Protein AF-A0A3Q0IMY1-F1 (afdb_monomer_lite)

pLDDT: mean 73.01, std 17.07, range [31.98, 90.44]

InterPro domains:
  IPR004117 Olfactory receptor, insect [PF02949] (12-105)

Sequence (135 aa):
METVFSPQALPLVICTNIGLSMCLYQLTRYNTLPKVRIYKFSLEALTIVLQFFFLNNCSEIMDDCNAMVCRSINSSHWQHCTRDTKRGLMSLLRICQRPNHLKFYGGRSHHSASGPVLECRQNSVQLRQLYANEQ

Structure (mmCIF, N/CA/C/O backbone):
data_AF-A0A3Q0IMY1-F1
#
_entry.id   AF-A0A3Q0IMY1-F1
#
loop_
_atom_site.group_PDB
_atom_site.id
_atom_site.type_symbol
_atom_site.label_atom_id
_atom_site.label_alt_id
_atom_site.label_comp_id
_atom_site.label_asym_id
_atom_site.label_entity_id
_atom_site.label_seq_id
_atom_site.pdbx_PDB_ins_code
_atom_site.Cartn_x
_atom_site.Cartn_y
_atom_site.Cartn_z
_atom_site.occupancy
_atom_site.B_iso_or_equiv
_atom_site.auth_seq_id
_atom_site.auth_comp_id
_atom_site.auth_asym_id
_atom_site.auth_atom_id
_atom_site.pdbx_PDB_model_num
ATOM 1 N N . MET A 1 1 ? 18.777 1.055 -4.006 1.00 32.69 1 MET A N 1
ATOM 2 C CA . MET A 1 1 ? 17.451 1.220 -3.382 1.00 32.69 1 MET A CA 1
ATOM 3 C C . MET A 1 1 ? 17.085 -0.071 -2.687 1.00 32.69 1 MET A C 1
ATOM 5 O O . MET A 1 1 ? 16.531 -1.000 -3.273 1.00 32.69 1 MET A O 1
ATOM 9 N N . GLU A 1 2 ? 17.554 -0.161 -1.452 1.00 31.98 2 GLU A N 1
ATOM 10 C CA . GLU A 1 2 ? 17.077 -1.116 -0.467 1.00 31.98 2 GLU A CA 1
ATOM 11 C C . GLU A 1 2 ? 15.567 -0.916 -0.331 1.00 31.98 2 GLU A C 1
ATOM 13 O O . GLU A 1 2 ? 15.091 0.214 -0.239 1.00 31.98 2 GLU A O 1
ATOM 18 N N . THR A 1 3 ? 14.802 -2.001 -0.380 1.00 42.06 3 THR A N 1
ATOM 19 C CA . THR A 1 3 ? 13.407 -2.007 0.063 1.00 42.06 3 THR A CA 1
ATOM 20 C C . THR A 1 3 ? 13.423 -1.846 1.577 1.00 42.06 3 THR A C 1
ATOM 22 O O . THR A 1 3 ? 13.247 -2.806 2.322 1.00 42.06 3 THR A O 1
ATOM 25 N N . VAL A 1 4 ? 13.711 -0.626 2.022 1.00 42.94 4 VAL A N 1
ATOM 26 C CA . VAL A 1 4 ? 13.519 -0.159 3.387 1.00 42.94 4 VAL A CA 1
ATOM 27 C C . VAL A 1 4 ? 12.014 0.038 3.540 1.00 42.94 4 VAL A C 1
ATOM 29 O O . VAL A 1 4 ? 11.514 1.155 3.611 1.00 42.94 4 VAL A O 1
ATOM 32 N N . PHE A 1 5 ? 11.260 -1.065 3.590 1.00 50.75 5 PHE A N 1
ATOM 33 C CA . PHE A 1 5 ? 10.123 -1.060 4.499 1.00 50.75 5 PHE A CA 1
ATOM 34 C C . PHE A 1 5 ? 10.764 -0.874 5.865 1.00 50.75 5 PHE A C 1
ATOM 36 O O . PHE A 1 5 ? 11.402 -1.783 6.394 1.00 50.75 5 PHE A O 1
ATOM 43 N N . SER A 1 6 ? 10.752 0.385 6.301 1.00 53.91 6 SER A N 1
ATOM 44 C CA . SER A 1 6 ? 11.469 0.881 7.461 1.00 53.91 6 SER A CA 1
ATOM 45 C C . SER A 1 6 ? 11.334 -0.115 8.613 1.00 53.91 6 SER A C 1
ATOM 47 O O . SER A 1 6 ? 10.216 -0.572 8.861 1.00 53.91 6 SER A O 1
ATOM 49 N N . PRO A 1 7 ? 12.402 -0.435 9.365 1.00 57.19 7 PRO A N 1
ATOM 50 C CA . PRO A 1 7 ? 12.281 -1.169 10.629 1.00 57.19 7 PRO A CA 1
ATOM 51 C C . PRO A 1 7 ? 11.269 -0.532 11.608 1.00 57.19 7 PRO A C 1
ATOM 53 O O . PRO A 1 7 ? 10.935 -1.134 12.621 1.00 57.19 7 PRO A O 1
ATOM 56 N N . GLN A 1 8 ? 10.739 0.655 11.294 1.00 59.97 8 GLN A N 1
ATOM 57 C CA . GLN A 1 8 ? 9.641 1.334 11.977 1.00 59.97 8 GLN A CA 1
ATOM 58 C C . GLN A 1 8 ? 8.225 0.897 11.543 1.00 59.97 8 GLN A C 1
ATOM 60 O O . GLN A 1 8 ? 7.280 1.080 12.306 1.00 59.97 8 GLN A O 1
ATOM 65 N N . ALA A 1 9 ? 8.035 0.309 10.359 1.00 66.81 9 ALA A N 1
ATOM 66 C CA . ALA A 1 9 ? 6.711 -0.104 9.875 1.00 66.81 9 ALA A CA 1
ATOM 67 C C . ALA A 1 9 ? 6.160 -1.306 10.659 1.00 66.81 9 ALA A C 1
ATOM 69 O O . ALA A 1 9 ? 4.972 -1.370 10.960 1.00 6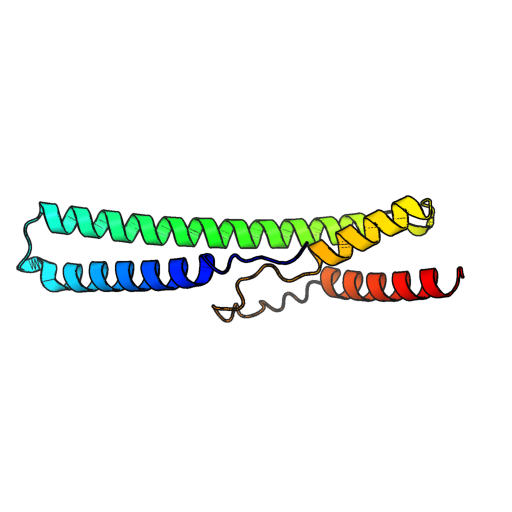6.81 9 ALA A O 1
ATOM 70 N N . LEU A 1 10 ? 7.032 -2.239 11.043 1.00 71.12 10 LEU A N 1
ATOM 71 C CA . LEU A 1 10 ? 6.666 -3.421 11.821 1.00 71.12 10 LEU A CA 1
ATOM 72 C C . LEU A 1 10 ? 6.168 -3.069 13.240 1.00 71.12 10 LEU A C 1
ATOM 74 O O . LEU A 1 10 ? 5.060 -3.484 13.585 1.00 71.12 10 LEU A O 1
ATOM 78 N N . PRO A 1 11 ? 6.885 -2.261 14.050 1.00 77.75 11 PRO A N 1
ATOM 79 C CA . PRO A 1 11 ? 6.359 -1.809 15.335 1.00 77.75 11 PRO A CA 1
ATOM 80 C C . PRO A 1 11 ? 5.110 -0.934 15.176 1.00 77.75 11 PRO A C 1
ATOM 82 O O . PRO A 1 11 ? 4.206 -1.049 15.995 1.00 77.75 11 PRO A O 1
ATOM 85 N N . LEU A 1 12 ? 4.992 -0.131 14.110 1.00 78.62 12 LEU A N 1
ATOM 86 C CA . LEU A 1 12 ? 3.774 0.641 13.839 1.00 78.62 12 LEU A CA 1
ATOM 87 C C . LEU A 1 12 ? 2.553 -0.271 13.633 1.00 78.62 12 LEU A C 1
ATOM 89 O O . LEU A 1 12 ? 1.513 -0.041 14.249 1.00 78.62 12 LEU A O 1
ATOM 93 N N . VAL A 1 13 ? 2.682 -1.326 12.820 1.00 77.94 13 VAL A N 1
ATOM 94 C CA . VAL A 1 13 ? 1.614 -2.315 12.585 1.00 77.94 13 VAL A CA 1
ATOM 95 C C . VAL A 1 13 ? 1.260 -3.057 13.876 1.00 77.94 13 VAL A C 1
ATOM 97 O O . VAL A 1 13 ? 0.082 -3.249 14.171 1.00 77.94 13 VAL A O 1
ATOM 100 N N . ILE A 1 14 ? 2.246 -3.442 14.689 1.00 84.31 14 ILE A N 1
ATOM 101 C CA . ILE A 1 14 ? 1.987 -4.102 15.979 1.00 84.31 14 ILE A CA 1
ATOM 102 C C . ILE A 1 14 ? 1.248 -3.154 16.934 1.00 84.31 14 ILE A C 1
ATOM 104 O O . ILE A 1 14 ? 0.200 -3.516 17.469 1.00 84.31 14 ILE A O 1
ATOM 108 N N . CYS A 1 15 ? 1.742 -1.928 17.114 1.00 84.25 15 CYS A N 1
ATOM 109 C CA . CYS A 1 15 ? 1.136 -0.937 18.004 1.00 84.25 15 CYS A CA 1
ATOM 110 C C . CYS A 1 15 ? -0.293 -0.574 17.582 1.00 84.25 15 CYS A C 1
ATOM 112 O O . CYS A 1 15 ? -1.173 -0.457 18.432 1.00 84.25 15 CYS A O 1
ATOM 114 N N . THR A 1 16 ? -0.550 -0.439 16.279 1.00 84.19 16 THR A N 1
ATOM 115 C CA . THR A 1 16 ? -1.895 -0.150 15.755 1.00 84.19 16 THR A CA 1
ATOM 116 C C . THR A 1 16 ? -2.855 -1.326 15.933 1.00 84.19 16 THR A C 1
ATOM 118 O O . THR A 1 16 ? -4.000 -1.100 16.318 1.00 84.19 16 THR A O 1
ATOM 121 N N . ASN A 1 17 ? -2.406 -2.577 15.764 1.00 86.19 17 ASN A N 1
ATOM 122 C CA . ASN A 1 17 ? -3.223 -3.763 16.060 1.00 86.19 17 ASN A CA 1
ATOM 123 C C . ASN A 1 17 ? -3.550 -3.887 17.560 1.00 86.19 17 ASN A C 1
ATOM 125 O O . ASN A 1 17 ? -4.687 -4.192 17.921 1.00 86.19 17 ASN A O 1
ATOM 129 N N . ILE A 1 18 ? -2.585 -3.602 18.444 1.00 90.38 18 ILE A N 1
ATOM 130 C CA . ILE A 1 18 ? -2.819 -3.561 19.897 1.00 90.38 18 ILE A CA 1
ATOM 131 C C . ILE A 1 18 ? -3.815 -2.445 20.246 1.00 90.38 18 ILE A C 1
ATOM 133 O O . ILE A 1 18 ? -4.758 -2.681 21.001 1.00 90.38 18 ILE A O 1
ATOM 137 N N . GLY A 1 19 ? -3.645 -1.252 19.667 1.00 87.19 19 GLY A N 1
ATOM 138 C CA . GLY A 1 19 ? -4.551 -0.117 19.857 1.00 87.19 19 GLY A CA 1
ATOM 139 C C . GLY A 1 19 ? -5.979 -0.422 19.404 1.00 87.19 19 GLY A C 1
ATOM 140 O O . GLY A 1 19 ? -6.929 -0.159 20.142 1.00 87.19 19 GLY A O 1
ATOM 141 N N . LEU A 1 20 ? -6.137 -1.057 18.240 1.00 89.06 20 LEU A N 1
ATOM 142 C CA . LEU A 1 20 ? -7.435 -1.490 17.725 1.00 89.06 20 LEU A CA 1
ATOM 143 C C . LEU A 1 20 ? -8.087 -2.538 18.638 1.00 89.06 20 LEU A C 1
ATOM 145 O O . LEU A 1 20 ? -9.259 -2.401 18.983 1.00 89.06 20 LEU A O 1
ATOM 149 N N . SER A 1 21 ? -7.325 -3.543 19.080 1.00 89.50 21 SER A N 1
ATOM 150 C CA . SER A 1 21 ? -7.802 -4.579 20.007 1.00 89.50 21 SER A CA 1
ATOM 151 C C . SER A 1 21 ? -8.281 -3.980 21.335 1.00 89.50 21 SER A C 1
ATOM 153 O O . SER A 1 21 ? -9.371 -4.299 21.810 1.00 89.50 21 SER A O 1
ATOM 155 N N . MET A 1 22 ? -7.526 -3.027 21.892 1.00 88.12 22 MET A N 1
ATOM 156 C CA . MET A 1 22 ? -7.913 -2.295 23.101 1.00 88.12 22 MET A CA 1
ATOM 157 C C . MET A 1 22 ? -9.184 -1.460 22.902 1.00 88.12 22 MET A C 1
ATOM 159 O O . MET A 1 22 ? -10.050 -1.456 23.779 1.00 88.12 22 MET A O 1
ATOM 163 N N . CYS A 1 23 ? -9.326 -0.777 21.760 1.00 86.94 23 CYS A N 1
ATOM 164 C CA . CYS A 1 23 ? -10.533 -0.008 21.444 1.00 86.94 23 CYS A CA 1
ATOM 165 C C . CYS A 1 23 ? -11.761 -0.920 21.344 1.00 86.94 23 CYS A C 1
ATOM 167 O O . CYS A 1 23 ? -12.790 -0.635 21.959 1.00 86.94 23 CYS A O 1
ATOM 169 N N . LEU A 1 24 ? -11.643 -2.044 20.630 1.00 87.56 24 LEU A N 1
ATOM 170 C CA . LEU A 1 24 ? -12.717 -3.028 20.481 1.00 87.56 24 LEU A CA 1
ATOM 171 C C . LEU A 1 24 ? -13.096 -3.660 21.823 1.00 87.56 24 LEU A C 1
ATOM 173 O O . LEU A 1 24 ? -14.279 -3.747 22.147 1.00 87.56 24 LEU A O 1
ATOM 177 N N . TYR A 1 25 ? -12.113 -4.028 22.647 1.00 89.00 25 TYR A N 1
ATOM 178 C CA . TYR A 1 25 ? -12.360 -4.554 23.988 1.00 89.00 25 TYR A CA 1
ATOM 179 C C . TYR A 1 25 ? -13.137 -3.557 24.857 1.00 89.00 25 TYR A C 1
ATOM 181 O O . TYR A 1 25 ? -14.126 -3.926 25.489 1.00 89.00 25 TYR A O 1
ATOM 189 N N . GLN A 1 26 ? -12.760 -2.277 24.857 1.00 87.62 26 GLN A N 1
ATOM 190 C CA . GLN A 1 26 ? -13.502 -1.260 25.607 1.00 87.62 26 GLN A CA 1
ATOM 191 C C . GLN A 1 26 ? -14.910 -1.037 25.044 1.00 87.62 26 GLN A C 1
ATOM 193 O O . GLN A 1 26 ? -15.854 -0.892 25.818 1.00 87.62 26 GLN A O 1
ATOM 198 N N . LEU A 1 27 ? -15.086 -1.108 23.723 1.00 85.75 27 LEU A N 1
ATOM 199 C CA . LEU A 1 27 ? -16.402 -1.054 23.083 1.00 85.75 27 LEU A CA 1
ATOM 200 C C . LEU A 1 27 ? -17.306 -2.231 23.485 1.00 85.75 27 LEU A C 1
ATOM 202 O O . LEU A 1 27 ? -18.500 -2.020 23.678 1.00 85.75 27 LEU A O 1
ATOM 206 N N . THR A 1 28 ? -16.775 -3.437 23.724 1.00 87.69 28 THR A N 1
ATOM 207 C CA . THR A 1 28 ? -17.605 -4.549 24.245 1.00 87.69 28 THR A CA 1
ATOM 208 C C . THR A 1 28 ? -18.187 -4.273 25.635 1.00 87.69 28 THR A C 1
ATOM 210 O O . THR A 1 28 ? -19.238 -4.810 25.981 1.00 87.69 28 THR A O 1
ATOM 213 N N . ARG A 1 29 ? -17.573 -3.376 26.421 1.00 86.44 29 ARG A N 1
ATOM 214 C CA . ARG A 1 29 ? -18.068 -2.941 27.738 1.00 86.44 29 ARG A CA 1
ATOM 215 C C . ARG A 1 29 ? -18.916 -1.661 27.673 1.00 86.44 29 ARG A C 1
ATOM 217 O O . ARG A 1 29 ? -18.964 -0.904 28.648 1.00 86.44 29 ARG A O 1
ATOM 224 N N . TYR A 1 30 ? -19.611 -1.425 26.555 1.00 80.50 30 TYR A N 1
ATOM 225 C CA . TYR A 1 30 ? -20.361 -0.188 26.284 1.00 80.50 30 TYR A CA 1
ATOM 226 C C . TYR A 1 30 ? -21.336 0.221 27.401 1.00 80.50 30 TYR A C 1
ATOM 228 O O . TYR A 1 30 ? -21.431 1.402 27.717 1.00 80.50 30 TYR A O 1
ATOM 236 N N . ASN A 1 31 ? -21.997 -0.736 28.062 1.00 78.62 31 ASN A N 1
ATOM 237 C CA . ASN A 1 31 ? -22.968 -0.457 29.131 1.00 78.62 31 ASN A CA 1
ATOM 238 C C . ASN A 1 31 ? -22.361 0.178 30.394 1.00 78.62 31 ASN A C 1
ATOM 240 O O . ASN A 1 31 ? -23.088 0.748 31.200 1.00 78.62 31 ASN A O 1
ATOM 244 N N . THR A 1 32 ? -21.042 0.086 30.582 1.00 84.44 32 THR A N 1
ATOM 245 C CA . THR A 1 32 ? -20.351 0.590 31.786 1.00 84.44 32 THR A CA 1
ATOM 246 C C . THR A 1 32 ? -19.611 1.907 31.562 1.00 84.44 32 THR A C 1
ATOM 248 O O . THR A 1 32 ? -19.076 2.488 32.505 1.00 84.44 32 THR A O 1
ATOM 251 N N . LEU A 1 33 ? -19.552 2.387 30.316 1.00 83.00 33 LEU A N 1
ATOM 252 C CA . LEU A 1 33 ? -18.721 3.520 29.920 1.00 83.00 33 LEU A CA 1
ATOM 253 C C . LEU A 1 33 ? -19.575 4.766 29.645 1.00 83.00 33 LEU A C 1
ATOM 255 O O . LEU A 1 33 ? -20.673 4.668 29.097 1.00 83.00 33 LEU A O 1
ATOM 259 N N . PRO A 1 34 ? -19.074 5.973 29.965 1.00 88.06 34 PRO A N 1
ATOM 260 C CA . PRO A 1 34 ? -19.769 7.206 29.622 1.00 88.06 34 PRO A CA 1
ATOM 261 C C . PRO A 1 34 ? -19.832 7.388 28.097 1.00 88.06 34 PRO A C 1
ATOM 263 O O . PRO A 1 34 ? -18.856 7.121 27.391 1.00 88.06 34 PRO A O 1
ATOM 266 N N . LYS A 1 35 ? -20.957 7.917 27.592 1.00 86.44 35 LYS A N 1
ATOM 267 C CA . LYS A 1 35 ? -21.236 8.085 26.147 1.00 86.44 35 LYS A CA 1
ATOM 268 C C . LYS A 1 35 ? -20.111 8.798 25.381 1.00 86.44 35 LYS A C 1
ATOM 270 O O . LYS A 1 35 ? -19.768 8.398 24.274 1.00 86.44 35 LYS A O 1
ATOM 275 N N . VAL A 1 36 ? -19.483 9.802 26.000 1.00 88.44 36 VAL A N 1
ATOM 276 C CA . VAL A 1 36 ? -18.351 10.556 25.425 1.00 88.44 36 VAL A CA 1
ATOM 277 C C . VAL A 1 36 ? -17.153 9.648 25.129 1.00 88.44 36 VAL A C 1
ATOM 279 O O . VAL A 1 36 ? -16.500 9.776 24.096 1.00 88.44 36 VAL A O 1
ATOM 282 N N . ARG A 1 37 ? -16.872 8.695 26.021 1.00 87.31 37 ARG A N 1
ATOM 283 C CA . ARG A 1 37 ? -15.736 7.780 25.892 1.00 87.31 37 ARG A CA 1
ATOM 284 C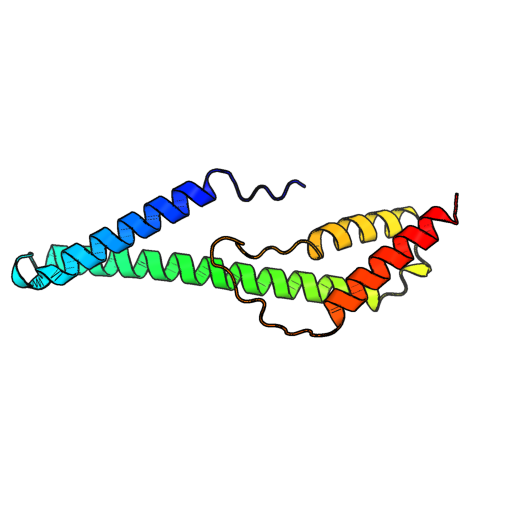 C . ARG A 1 37 ? -15.998 6.705 24.832 1.00 87.31 37 ARG A C 1
ATOM 286 O O . ARG A 1 37 ? -15.085 6.363 24.091 1.00 87.31 37 ARG A O 1
ATOM 293 N N . ILE A 1 38 ? -17.244 6.245 24.706 1.00 86.56 38 ILE A N 1
ATOM 294 C CA . ILE A 1 38 ? -17.668 5.327 23.635 1.00 86.56 38 ILE A CA 1
ATOM 295 C C . ILE A 1 38 ? -17.471 5.978 22.263 1.00 86.56 38 ILE A C 1
ATOM 297 O O . ILE A 1 38 ? -16.888 5.367 21.368 1.00 86.56 38 ILE A O 1
ATOM 301 N N . TYR A 1 39 ? -17.906 7.233 22.108 1.00 88.75 39 TYR A N 1
ATOM 302 C CA . TYR A 1 39 ? -17.725 7.975 20.861 1.00 88.75 39 TYR A CA 1
ATOM 303 C C . TYR A 1 39 ? -16.241 8.148 20.514 1.00 88.75 39 TYR A C 1
ATOM 305 O O . TYR A 1 39 ? -15.840 7.893 19.381 1.00 88.75 39 TYR A O 1
ATOM 313 N N . LYS A 1 40 ? -15.407 8.487 21.507 1.00 88.88 40 LYS A N 1
ATOM 314 C CA . LYS A 1 40 ? -13.956 8.607 21.324 1.00 88.88 40 LYS A CA 1
ATOM 315 C C . LYS A 1 40 ? -13.326 7.309 20.805 1.00 88.88 40 LYS A C 1
ATOM 317 O O . LYS A 1 40 ? -12.643 7.345 19.788 1.00 88.88 40 LYS A O 1
ATOM 322 N N . PHE A 1 41 ? -13.595 6.169 21.447 1.00 88.69 41 PHE A N 1
ATOM 323 C CA . PHE A 1 41 ? -13.045 4.881 21.000 1.00 88.69 41 PHE A CA 1
ATOM 324 C C . PHE A 1 41 ? -13.586 4.438 19.642 1.00 88.69 41 PHE A C 1
ATOM 326 O O . PHE A 1 41 ? -12.859 3.826 18.866 1.00 88.69 41 PHE A O 1
ATOM 333 N N . SER A 1 42 ? -14.839 4.776 19.330 1.00 87.19 42 SER A N 1
ATOM 334 C CA . SER A 1 42 ? -15.422 4.501 18.013 1.00 87.19 42 SER A CA 1
ATOM 335 C C . SER A 1 42 ? -14.703 5.285 16.912 1.00 87.19 42 SER A C 1
ATOM 337 O O . SER A 1 42 ? -14.364 4.717 15.877 1.00 87.19 42 SER A O 1
ATOM 339 N N . LEU A 1 43 ? -14.417 6.571 17.145 1.00 89.44 43 LEU A N 1
ATOM 340 C CA . LEU A 1 43 ? -13.653 7.396 16.206 1.00 89.44 43 LEU A CA 1
ATOM 341 C C . LEU A 1 43 ? -12.198 6.940 16.067 1.00 89.44 43 LEU A C 1
ATOM 343 O O . LEU A 1 43 ? -11.674 6.925 14.954 1.00 89.44 43 LEU A O 1
ATOM 347 N N . GLU A 1 44 ? -11.542 6.555 17.164 1.00 90.06 44 GLU A N 1
ATOM 348 C CA . GLU A 1 44 ? -10.176 6.018 17.119 1.00 90.06 44 GLU A CA 1
ATOM 349 C C . GLU A 1 44 ? -10.123 4.710 16.315 1.00 90.06 44 GLU A C 1
ATOM 351 O O . GLU A 1 44 ? -9.298 4.585 15.409 1.00 90.06 44 GLU A O 1
ATOM 356 N N . ALA A 1 45 ? -11.051 3.778 16.557 1.00 88.31 45 ALA A N 1
ATOM 357 C CA . ALA A 1 45 ? -11.152 2.540 15.786 1.00 88.31 45 ALA A CA 1
ATOM 358 C C . ALA A 1 45 ? -11.411 2.810 14.294 1.00 88.31 45 ALA A C 1
ATOM 360 O O . ALA A 1 45 ? -10.735 2.236 13.440 1.00 88.31 45 ALA A O 1
ATOM 361 N N . LEU A 1 46 ? -12.333 3.726 13.972 1.00 90.44 46 LEU A N 1
ATOM 362 C CA . LEU A 1 46 ? -12.620 4.119 12.591 1.00 90.44 46 LEU A CA 1
ATOM 363 C C . LEU A 1 46 ? -11.387 4.722 11.904 1.00 90.44 46 LEU A C 1
ATOM 365 O O . LEU A 1 46 ? -11.081 4.375 10.766 1.00 90.44 46 LEU A O 1
ATOM 369 N N . THR A 1 47 ? -10.653 5.587 12.605 1.00 89.38 47 THR A N 1
ATOM 370 C CA . THR A 1 47 ? -9.438 6.225 12.081 1.00 89.38 47 THR A CA 1
ATOM 371 C C . THR A 1 47 ? -8.366 5.186 11.752 1.00 89.38 47 THR A C 1
ATOM 373 O O . THR A 1 47 ? -7.767 5.251 10.680 1.00 89.38 47 THR A O 1
ATOM 376 N N . ILE A 1 48 ? -8.154 4.196 12.627 1.00 88.12 48 ILE A N 1
ATOM 377 C CA . ILE A 1 48 ? -7.191 3.109 12.389 1.00 88.12 48 ILE A CA 1
ATOM 378 C C . ILE A 1 48 ? -7.597 2.291 11.156 1.00 88.12 48 ILE A C 1
ATOM 380 O O . ILE A 1 48 ? -6.765 2.031 10.288 1.00 88.12 48 ILE A O 1
ATOM 384 N N . VAL A 1 49 ? -8.877 1.926 11.036 1.00 87.56 49 VAL A N 1
ATOM 385 C CA . VAL A 1 49 ? -9.384 1.167 9.879 1.00 87.56 49 VAL A CA 1
ATOM 386 C C . VAL A 1 49 ? -9.180 1.940 8.573 1.00 87.56 49 VAL A C 1
ATOM 388 O O . VAL A 1 49 ? -8.696 1.369 7.597 1.00 87.56 49 VAL A O 1
ATOM 391 N N . LEU A 1 50 ? -9.483 3.242 8.558 1.00 88.94 50 LEU A N 1
ATOM 392 C CA . LEU A 1 50 ? -9.279 4.094 7.384 1.00 88.94 50 LEU A CA 1
ATOM 393 C C . LEU A 1 50 ? -7.799 4.212 6.996 1.00 88.94 50 LEU A C 1
ATOM 395 O O . LEU A 1 50 ? -7.478 4.164 5.810 1.00 88.94 50 LEU A O 1
ATOM 399 N N . GLN A 1 51 ? -6.893 4.321 7.971 1.00 85.69 51 GLN A N 1
ATOM 400 C CA . GLN A 1 51 ? -5.450 4.345 7.707 1.00 85.69 51 GLN A CA 1
ATOM 401 C C . GLN A 1 51 ? -4.971 3.043 7.055 1.00 85.69 51 GLN A C 1
ATOM 403 O O . GLN A 1 51 ? -4.256 3.091 6.053 1.00 85.69 51 GLN A O 1
ATOM 408 N N . PHE A 1 52 ? -5.393 1.883 7.570 1.00 82.31 52 PHE A N 1
ATOM 409 C CA . PHE A 1 52 ? -5.063 0.588 6.965 1.00 82.31 52 PHE A CA 1
ATOM 410 C C . PHE A 1 52 ? -5.647 0.440 5.561 1.00 82.31 52 PHE A C 1
ATOM 412 O O . PHE A 1 52 ? -4.954 -0.028 4.659 1.00 82.31 52 PHE A O 1
ATOM 419 N N . PHE A 1 53 ? -6.896 0.865 5.360 1.00 85.12 53 PHE A N 1
ATOM 420 C CA . PHE A 1 53 ? -7.527 0.855 4.044 1.00 85.12 53 PHE A CA 1
ATOM 421 C C . PHE A 1 53 ? -6.731 1.691 3.037 1.00 85.12 53 PHE A C 1
ATOM 423 O O . PHE A 1 53 ? -6.390 1.195 1.966 1.00 85.12 53 PHE A O 1
ATOM 430 N N . PHE A 1 54 ? -6.376 2.926 3.399 1.00 84.31 54 PHE A N 1
ATOM 431 C CA . PHE A 1 54 ? -5.610 3.812 2.527 1.00 84.31 54 PHE A CA 1
ATOM 432 C C . PHE A 1 54 ? -4.235 3.231 2.183 1.00 84.31 54 PHE A C 1
ATOM 434 O O . PHE A 1 54 ? -3.862 3.199 1.014 1.00 84.31 54 PHE A O 1
ATOM 441 N N . LEU A 1 55 ? -3.503 2.712 3.175 1.00 80.94 55 LEU A N 1
ATOM 442 C CA . LEU A 1 55 ? -2.191 2.096 2.957 1.00 80.94 55 LEU A CA 1
ATOM 443 C C . LEU A 1 55 ? -2.266 0.886 2.020 1.00 80.94 55 LEU A C 1
ATOM 445 O O . LEU A 1 55 ? -1.453 0.773 1.102 1.00 80.94 55 LEU A O 1
ATOM 449 N N . ASN A 1 56 ? -3.249 0.008 2.222 1.00 80.25 56 ASN A N 1
ATOM 450 C CA . ASN A 1 56 ? -3.438 -1.167 1.373 1.00 80.25 56 ASN A CA 1
ATOM 451 C C . ASN A 1 56 ? -3.823 -0.767 -0.056 1.00 80.25 56 ASN A C 1
ATOM 453 O O . ASN A 1 56 ? -3.218 -1.254 -1.007 1.00 80.25 56 ASN A O 1
ATOM 457 N N . ASN A 1 57 ? -4.755 0.176 -0.208 1.00 81.94 57 ASN A N 1
ATOM 458 C CA . ASN A 1 57 ? -5.185 0.673 -1.512 1.00 81.94 57 ASN A CA 1
ATOM 459 C C . ASN A 1 57 ? -4.035 1.357 -2.273 1.00 81.94 57 ASN A C 1
ATOM 461 O O . ASN A 1 57 ? -3.835 1.115 -3.459 1.00 81.94 57 ASN A O 1
ATOM 465 N N . CYS A 1 58 ? -3.221 2.173 -1.597 1.00 81.25 58 CYS A N 1
ATOM 466 C CA . CYS A 1 58 ? -2.027 2.761 -2.204 1.00 81.25 58 CYS A CA 1
ATOM 467 C C . CYS A 1 58 ? -0.993 1.702 -2.605 1.00 81.25 58 CYS A C 1
ATOM 469 O O . CYS A 1 58 ? -0.354 1.848 -3.646 1.00 81.25 58 CYS A O 1
ATOM 471 N N . SER A 1 59 ? -0.825 0.643 -1.805 1.00 78.44 59 SER A N 1
ATOM 472 C CA . SER A 1 59 ? 0.059 -0.474 -2.148 1.00 78.44 59 SER A CA 1
ATOM 473 C C . SER A 1 59 ? -0.404 -1.191 -3.417 1.00 78.44 59 SER A C 1
ATOM 475 O O . SER A 1 59 ? 0.426 -1.499 -4.266 1.00 78.44 59 SER A O 1
ATOM 477 N N . GLU A 1 60 ? -1.709 -1.425 -3.560 1.00 77.69 60 GLU A N 1
ATOM 478 C CA . GLU A 1 60 ? -2.297 -2.074 -4.736 1.00 77.69 60 GLU A CA 1
ATOM 479 C C . GLU A 1 60 ? -2.140 -1.212 -5.997 1.00 77.69 60 GLU A C 1
ATOM 481 O O . GLU A 1 60 ? -1.590 -1.673 -6.996 1.00 77.69 60 GLU A O 1
ATOM 486 N N . ILE A 1 61 ? -2.482 0.080 -5.918 1.00 82.56 61 ILE A N 1
ATOM 487 C CA . ILE A 1 61 ? -2.297 1.035 -7.026 1.00 82.56 61 ILE A CA 1
ATOM 488 C C . ILE A 1 61 ? -0.826 1.109 -7.461 1.00 82.56 61 ILE A C 1
ATOM 490 O O . ILE A 1 61 ? -0.520 1.235 -8.648 1.00 82.56 61 ILE A O 1
ATOM 494 N N . MET A 1 62 ? 0.106 1.044 -6.512 1.00 82.00 62 MET A N 1
ATOM 495 C CA . MET A 1 62 ? 1.537 1.065 -6.805 1.00 82.00 62 MET A CA 1
ATOM 496 C C . MET A 1 62 ? 2.001 -0.215 -7.517 1.00 82.00 62 MET A C 1
ATOM 498 O O . MET A 1 62 ? 2.821 -0.129 -8.434 1.00 82.00 62 MET A O 1
ATOM 502 N N . ASP A 1 63 ? 1.474 -1.382 -7.141 1.00 80.56 63 ASP A N 1
ATOM 503 C CA . ASP A 1 63 ? 1.749 -2.646 -7.831 1.00 80.56 63 ASP A CA 1
ATOM 504 C C . ASP A 1 63 ? 1.182 -2.640 -9.267 1.00 80.56 63 ASP A C 1
ATOM 506 O O . ASP A 1 63 ? 1.879 -3.046 -10.204 1.00 80.56 63 ASP A O 1
ATOM 510 N N . ASP A 1 64 ? -0.008 -2.073 -9.478 1.00 80.31 64 ASP A N 1
ATOM 511 C CA . ASP A 1 64 ? -0.586 -1.876 -10.815 1.00 80.31 64 ASP A CA 1
ATOM 512 C C . ASP A 1 64 ? 0.253 -0.929 -11.680 1.00 80.31 64 ASP A C 1
ATOM 514 O O . ASP A 1 64 ? 0.544 -1.221 -12.846 1.00 80.31 64 ASP A O 1
ATOM 518 N N . CYS A 1 65 ? 0.705 0.192 -11.110 1.00 82.81 65 CYS A N 1
ATOM 519 C CA . CYS A 1 65 ? 1.622 1.114 -11.779 1.00 82.81 65 CYS A CA 1
ATOM 520 C C . CYS A 1 65 ? 2.925 0.410 -12.186 1.00 82.81 65 CYS A C 1
ATOM 522 O O . CYS A 1 65 ? 3.375 0.542 -13.326 1.00 82.81 65 CYS A O 1
ATOM 524 N N . ASN A 1 66 ? 3.513 -0.383 -11.288 1.00 84.25 66 ASN A N 1
ATOM 525 C CA . ASN A 1 66 ? 4.718 -1.164 -11.571 1.00 84.25 66 ASN A CA 1
ATOM 526 C C . ASN A 1 66 ? 4.500 -2.164 -12.718 1.00 84.25 66 ASN A C 1
ATOM 528 O O . ASN A 1 66 ? 5.368 -2.315 -13.588 1.00 84.25 66 ASN A O 1
ATOM 532 N N . ALA A 1 67 ? 3.335 -2.817 -12.760 1.00 81.75 67 ALA A N 1
ATOM 533 C CA . ALA A 1 67 ? 2.963 -3.716 -13.845 1.00 81.75 67 ALA A CA 1
ATOM 534 C C . ALA A 1 67 ? 2.781 -2.970 -15.177 1.00 81.75 67 ALA A C 1
ATOM 536 O O . ALA A 1 67 ? 3.236 -3.455 -16.217 1.00 81.75 67 ALA A O 1
ATOM 537 N N . MET A 1 68 ? 2.170 -1.782 -15.165 1.00 82.81 68 MET A N 1
ATOM 538 C CA . MET A 1 68 ? 2.027 -0.937 -16.355 1.00 82.81 68 MET A CA 1
ATOM 539 C C . MET A 1 68 ? 3.380 -0.471 -16.893 1.00 82.81 68 MET A C 1
ATOM 541 O O . MET A 1 68 ? 3.625 -0.592 -18.088 1.00 82.81 68 MET A O 1
ATOM 545 N N . VAL A 1 69 ? 4.297 -0.031 -16.028 1.00 86.12 69 VAL A N 1
ATOM 546 C CA . VAL A 1 69 ? 5.665 0.346 -16.424 1.00 86.12 69 VAL A CA 1
ATOM 547 C C . VAL A 1 69 ? 6.387 -0.820 -17.102 1.00 86.12 69 VAL A C 1
ATOM 549 O O . VAL A 1 69 ? 6.991 -0.647 -18.160 1.00 86.12 69 VAL A O 1
ATOM 552 N N . CYS A 1 70 ? 6.281 -2.025 -16.537 1.00 83.75 70 CYS A N 1
ATOM 553 C CA . CYS A 1 70 ? 6.837 -3.238 -17.135 1.00 83.75 70 CYS A CA 1
ATOM 554 C C . CYS A 1 70 ? 6.288 -3.497 -18.548 1.00 83.75 70 CYS A C 1
ATOM 556 O O . CYS A 1 70 ? 7.058 -3.784 -19.465 1.00 83.75 70 CYS A O 1
ATOM 558 N N . ARG A 1 71 ? 4.968 -3.364 -18.735 1.00 83.50 71 ARG A N 1
ATOM 559 C CA . ARG A 1 71 ? 4.323 -3.515 -20.049 1.00 83.50 71 ARG A CA 1
ATOM 560 C C . ARG A 1 71 ? 4.801 -2.454 -21.035 1.00 83.50 71 ARG A C 1
ATOM 562 O O . ARG A 1 71 ? 5.187 -2.817 -22.137 1.00 83.50 71 ARG A O 1
ATOM 569 N N . SER A 1 72 ? 4.844 -1.188 -20.623 1.00 85.44 72 SER A N 1
ATOM 570 C CA . SER A 1 72 ? 5.281 -0.069 -21.466 1.00 85.44 72 SER A CA 1
ATOM 571 C C . SER A 1 72 ? 6.723 -0.228 -21.945 1.00 85.44 72 SER A C 1
ATOM 573 O O . SER A 1 72 ? 7.033 0.080 -23.094 1.00 85.44 72 SER A O 1
ATOM 575 N N . ILE A 1 73 ? 7.608 -0.746 -21.088 1.00 85.56 73 ILE A N 1
ATOM 576 C CA . ILE A 1 73 ? 8.986 -1.064 -21.475 1.00 85.56 73 ILE A CA 1
ATOM 577 C C . ILE A 1 73 ? 9.006 -2.219 -22.472 1.00 85.56 73 ILE A C 1
ATOM 579 O O . ILE A 1 73 ? 9.674 -2.110 -23.496 1.00 85.56 73 ILE A O 1
ATOM 583 N N . ASN A 1 74 ? 8.256 -3.293 -22.225 1.00 82.38 74 ASN A N 1
ATOM 584 C CA . ASN A 1 74 ? 8.190 -4.431 -23.145 1.00 82.38 74 ASN A CA 1
ATOM 585 C C . ASN A 1 74 ? 7.639 -4.048 -24.524 1.00 82.38 74 ASN A C 1
ATOM 587 O O . ASN A 1 74 ? 8.145 -4.533 -25.530 1.00 82.38 74 ASN A O 1
ATOM 591 N N . SER A 1 75 ? 6.641 -3.164 -24.577 1.00 84.62 75 SER A N 1
ATOM 592 C CA . SER A 1 75 ? 6.069 -2.659 -25.829 1.00 84.62 75 SER A CA 1
ATOM 593 C C . SER A 1 75 ? 6.917 -1.575 -26.499 1.00 84.62 75 SER A C 1
ATOM 595 O O . SER A 1 75 ? 6.549 -1.085 -27.563 1.00 84.62 75 SER A O 1
ATOM 597 N N . SER A 1 76 ? 8.022 -1.153 -25.883 1.00 83.44 76 SER A N 1
ATOM 598 C CA . SER A 1 76 ? 8.931 -0.173 -26.475 1.00 8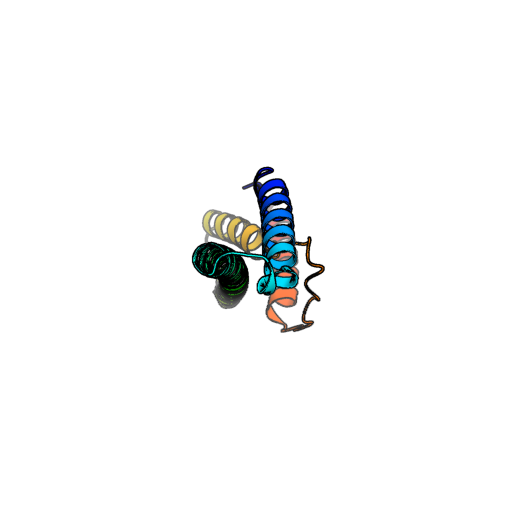3.44 76 SER A CA 1
ATOM 599 C C . SER A 1 76 ? 9.988 -0.850 -27.350 1.00 83.44 76 SER A C 1
ATOM 601 O O . SER A 1 76 ? 10.397 -1.982 -27.103 1.00 83.44 76 SER A O 1
ATOM 603 N N . HIS A 1 77 ? 10.510 -0.126 -28.338 1.00 86.88 77 HIS A N 1
ATOM 604 C CA . HIS A 1 77 ? 11.625 -0.566 -29.185 1.00 86.88 77 HIS A CA 1
ATOM 605 C C . HIS A 1 77 ? 12.991 -0.447 -28.480 1.00 86.88 77 HIS A C 1
ATOM 607 O O . HIS A 1 77 ? 13.981 0.001 -29.063 1.00 86.88 77 HIS A O 1
ATOM 613 N N . TRP A 1 78 ? 13.063 -0.833 -27.202 1.00 81.88 78 TRP A N 1
ATOM 614 C CA . TRP A 1 78 ? 14.244 -0.648 -26.353 1.00 81.88 78 TRP A CA 1
ATOM 615 C C . TRP A 1 78 ? 15.493 -1.380 -26.867 1.00 81.88 78 TRP A C 1
ATOM 617 O O . TRP A 1 78 ? 16.614 -1.015 -26.497 1.00 81.88 78 TRP A O 1
ATOM 627 N N . GLN A 1 79 ? 15.337 -2.382 -27.745 1.00 81.44 79 GLN A N 1
ATOM 628 C CA . GLN A 1 79 ? 16.470 -3.085 -28.356 1.00 81.44 79 GLN A CA 1
ATOM 629 C C . GLN A 1 79 ? 17.354 -2.144 -29.191 1.00 81.44 79 GLN A C 1
ATOM 631 O O . GLN A 1 79 ? 18.568 -2.348 -29.254 1.00 81.44 79 GLN A O 1
ATOM 636 N N . HIS A 1 80 ? 16.768 -1.087 -29.763 1.00 86.94 80 HIS A N 1
ATOM 637 C CA . HIS A 1 80 ? 17.460 -0.095 -30.592 1.00 86.94 80 HIS A CA 1
ATOM 638 C C . HIS A 1 80 ? 18.008 1.099 -29.796 1.00 86.94 80 HIS A C 1
ATOM 640 O O . HIS A 1 80 ? 18.647 1.980 -30.367 1.00 86.94 80 HIS A O 1
ATOM 646 N N . CYS A 1 81 ? 17.778 1.154 -28.482 1.00 86.00 81 CYS A N 1
ATOM 647 C CA . CYS A 1 81 ? 18.292 2.233 -27.645 1.00 86.00 81 CYS A CA 1
ATOM 648 C C . CYS A 1 81 ? 19.802 2.104 -27.382 1.00 86.00 81 CYS A C 1
ATOM 650 O O . CYS A 1 81 ? 20.386 1.018 -27.461 1.00 86.00 81 CYS A O 1
ATOM 652 N N . THR A 1 82 ? 20.426 3.220 -26.994 1.00 89.56 82 THR A N 1
ATOM 653 C CA . THR A 1 82 ? 21.831 3.252 -26.570 1.00 89.56 82 THR A CA 1
ATOM 654 C C . THR A 1 82 ? 22.055 2.400 -25.316 1.00 89.56 82 THR A C 1
ATOM 656 O O . THR A 1 82 ? 21.134 2.112 -24.541 1.00 89.56 82 THR A O 1
ATOM 659 N N . ARG A 1 83 ? 23.309 1.993 -25.092 1.00 84.06 83 ARG A N 1
ATOM 660 C CA . ARG A 1 83 ? 23.692 1.139 -23.957 1.00 84.06 83 ARG A CA 1
ATOM 661 C C . ARG A 1 83 ? 23.344 1.770 -22.602 1.00 84.06 83 ARG A C 1
ATOM 663 O O . ARG A 1 83 ? 22.886 1.063 -21.703 1.00 84.06 83 ARG A O 1
ATOM 670 N N . ASP A 1 84 ? 23.485 3.087 -22.477 1.00 87.56 84 ASP A N 1
ATOM 671 C CA . ASP A 1 84 ? 23.149 3.820 -21.251 1.00 87.56 84 ASP A CA 1
ATOM 672 C C . ASP A 1 84 ? 21.645 3.795 -20.960 1.00 87.56 84 ASP A C 1
ATOM 674 O O . ASP A 1 84 ? 21.229 3.501 -19.836 1.00 87.56 84 ASP A O 1
ATOM 678 N N . THR A 1 85 ? 20.810 3.990 -21.985 1.00 86.50 85 THR A N 1
ATOM 679 C CA . THR A 1 85 ? 19.351 3.883 -21.857 1.00 86.50 85 THR A CA 1
ATOM 680 C C . THR A 1 85 ? 18.927 2.463 -21.478 1.00 86.50 85 THR A C 1
ATOM 682 O O . THR A 1 85 ? 18.113 2.290 -20.568 1.00 86.50 85 THR A O 1
ATOM 685 N N . LYS A 1 86 ? 19.529 1.431 -22.092 1.00 84.75 86 LYS A N 1
ATOM 686 C CA . LYS A 1 86 ? 19.294 0.018 -21.733 1.00 84.75 86 LYS A CA 1
ATOM 687 C C . LYS A 1 86 ? 19.637 -0.263 -20.262 1.00 84.75 86 LYS A C 1
ATOM 689 O O . LYS A 1 86 ? 18.895 -0.964 -19.573 1.00 84.75 86 LYS A O 1
ATOM 694 N N . ARG A 1 87 ? 20.721 0.322 -19.740 1.00 83.94 87 ARG A N 1
ATOM 695 C CA . ARG A 1 87 ? 21.126 0.191 -18.327 1.00 83.94 87 ARG A CA 1
ATOM 696 C C . ARG A 1 87 ? 20.142 0.871 -17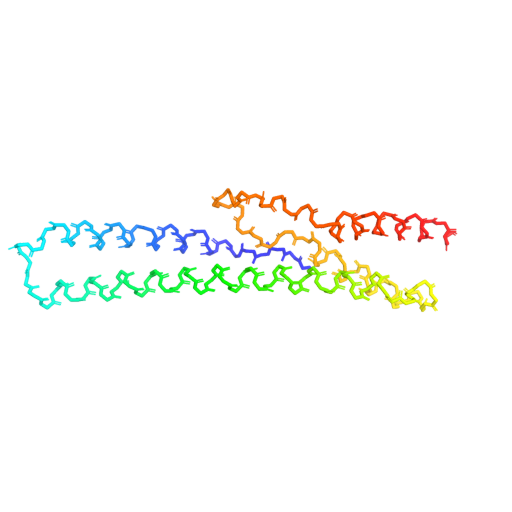.367 1.00 83.94 87 ARG A C 1
ATOM 698 O O . ARG A 1 87 ? 19.834 0.311 -16.308 1.00 83.94 87 ARG A O 1
ATOM 705 N N . GLY A 1 88 ? 19.630 2.044 -17.740 1.00 86.44 88 GLY A N 1
ATOM 706 C CA . GLY A 1 88 ? 18.574 2.742 -17.002 1.00 86.44 88 GLY A CA 1
ATOM 707 C C . GLY A 1 88 ? 17.289 1.914 -16.929 1.00 86.44 88 GLY A C 1
ATOM 708 O O . GLY A 1 88 ? 16.791 1.639 -15.837 1.00 86.44 88 GLY A O 1
ATOM 709 N N . LEU A 1 89 ? 16.826 1.412 -18.078 1.00 86.12 89 LEU A N 1
ATOM 710 C CA . LEU A 1 89 ? 15.655 0.535 -18.186 1.00 86.12 89 LEU A CA 1
ATOM 711 C C . LEU A 1 89 ? 15.803 -0.734 -17.342 1.00 86.12 89 LEU A C 1
ATOM 713 O O . LEU A 1 89 ? 14.882 -1.106 -16.623 1.00 86.12 89 LEU A O 1
ATOM 717 N N . MET A 1 90 ? 16.980 -1.361 -17.348 1.00 82.06 90 MET A N 1
ATOM 718 C CA . MET A 1 90 ? 17.252 -2.538 -16.516 1.00 82.06 90 MET A CA 1
ATOM 719 C C . MET A 1 90 ? 17.175 -2.252 -15.021 1.00 82.06 90 MET A C 1
ATOM 721 O O . MET A 1 90 ? 16.729 -3.099 -14.244 1.00 82.06 90 MET A O 1
ATOM 725 N N . SER A 1 91 ? 17.619 -1.072 -14.601 1.00 83.69 91 SER A N 1
ATOM 726 C CA . SER A 1 91 ? 17.537 -0.663 -13.200 1.00 83.69 91 SER A CA 1
ATOM 727 C C . SER A 1 91 ? 16.081 -0.433 -12.795 1.00 83.69 91 SER A C 1
ATOM 729 O O . SER A 1 91 ? 15.659 -0.918 -11.747 1.00 83.69 91 SER A O 1
ATOM 731 N N . LEU A 1 92 ? 15.302 0.213 -13.665 1.00 84.12 92 LEU A N 1
ATOM 732 C CA . LEU A 1 92 ? 13.878 0.463 -13.461 1.00 84.12 92 LEU A CA 1
ATOM 733 C C . LEU A 1 92 ? 13.063 -0.841 -13.421 1.00 84.12 92 LEU A C 1
ATOM 735 O O . LEU A 1 92 ? 12.304 -1.064 -12.483 1.00 84.12 92 LEU A O 1
ATOM 739 N N . LEU A 1 93 ? 13.304 -1.761 -14.362 1.00 83.12 93 LEU A N 1
ATOM 740 C CA . LEU A 1 93 ? 12.679 -3.087 -14.394 1.00 83.12 93 LEU A CA 1
ATOM 741 C C . LEU A 1 93 ? 12.937 -3.874 -13.107 1.00 83.12 93 LEU A C 1
ATOM 743 O O . LEU A 1 93 ? 12.024 -4.492 -12.568 1.00 83.12 93 LEU A O 1
ATOM 747 N N . ARG A 1 94 ? 14.159 -3.829 -12.564 1.00 80.50 94 ARG A N 1
ATOM 748 C CA . ARG A 1 94 ? 14.472 -4.492 -11.285 1.00 80.50 94 ARG A CA 1
ATOM 749 C C . ARG A 1 94 ? 13.704 -3.904 -10.106 1.00 80.50 94 ARG A C 1
ATOM 751 O O . ARG A 1 94 ? 13.457 -4.634 -9.151 1.00 80.50 94 ARG A O 1
ATOM 758 N N . ILE A 1 95 ? 13.385 -2.613 -10.142 1.00 80.50 95 ILE A N 1
ATOM 759 C CA . ILE A 1 95 ? 12.616 -1.945 -9.091 1.00 80.50 95 ILE A CA 1
ATOM 760 C C . ILE A 1 95 ? 11.142 -2.336 -9.218 1.00 80.50 95 ILE A C 1
ATOM 762 O O . ILE A 1 95 ? 10.577 -2.839 -8.253 1.00 80.50 95 ILE A O 1
ATOM 766 N N . CYS A 1 96 ? 10.555 -2.210 -10.410 1.00 78.06 96 CYS A N 1
ATOM 767 C CA . CYS A 1 96 ? 9.141 -2.519 -10.644 1.00 78.06 96 CYS A CA 1
ATOM 768 C C . CYS A 1 96 ? 8.806 -4.014 -10.507 1.00 78.06 96 CYS A C 1
ATOM 770 O O . CYS A 1 96 ? 7.682 -4.363 -10.174 1.00 78.06 96 CYS A O 1
ATOM 772 N N . GLN A 1 97 ? 9.768 -4.914 -10.741 1.00 72.31 97 GLN A N 1
ATOM 773 C CA . GLN A 1 97 ? 9.580 -6.361 -10.562 1.00 72.31 97 GLN A CA 1
ATOM 774 C C . GLN A 1 97 ? 9.692 -6.822 -9.102 1.00 72.31 97 GLN A C 1
ATOM 776 O O . GLN A 1 97 ? 9.455 -8.000 -8.819 1.00 72.31 97 GLN A O 1
ATOM 781 N N . ARG A 1 98 ? 10.097 -5.951 -8.166 1.00 70.38 98 ARG A N 1
ATOM 782 C CA . ARG A 1 98 ? 10.109 -6.326 -6.751 1.00 70.38 98 ARG A CA 1
ATOM 783 C C . ARG A 1 98 ? 8.678 -6.284 -6.215 1.00 70.38 98 ARG A C 1
ATOM 785 O O . ARG A 1 98 ? 8.044 -5.240 -6.323 1.00 70.38 98 ARG A O 1
ATOM 792 N N . PRO A 1 99 ? 8.181 -7.381 -5.616 1.00 59.09 99 PRO A N 1
ATOM 793 C CA . PRO A 1 99 ? 6.876 -7.368 -4.975 1.00 59.09 99 PRO A CA 1
ATOM 794 C C . PRO A 1 99 ? 6.863 -6.308 -3.875 1.00 59.09 99 PRO A C 1
ATOM 796 O O . PRO A 1 99 ? 7.713 -6.355 -2.981 1.00 59.09 99 PRO A O 1
ATOM 799 N N . ASN A 1 100 ? 5.922 -5.367 -3.956 1.00 60.66 100 ASN A N 1
ATOM 800 C CA . ASN A 1 100 ? 5.778 -4.298 -2.971 1.00 60.66 100 ASN A CA 1
ATOM 801 C C . ASN A 1 100 ? 4.763 -4.639 -1.873 1.00 60.66 100 ASN A C 1
ATOM 803 O O . ASN A 1 100 ? 4.693 -3.951 -0.857 1.00 60.66 100 ASN A O 1
ATOM 807 N N . HIS A 1 101 ? 4.018 -5.737 -2.041 1.00 57.03 101 HIS A N 1
ATOM 808 C CA . HIS A 1 101 ? 3.096 -6.221 -1.027 1.00 57.03 101 HIS A CA 1
ATOM 809 C C . HIS A 1 101 ? 3.815 -6.522 0.297 1.00 57.03 101 HIS A C 1
ATOM 811 O O . HIS A 1 101 ? 4.854 -7.192 0.355 1.00 57.03 101 HIS A O 1
ATOM 817 N N . LEU A 1 102 ? 3.206 -6.071 1.394 1.00 51.06 102 LEU A N 1
ATOM 818 C CA . LEU A 1 102 ? 3.548 -6.489 2.748 1.00 51.06 102 LEU A CA 1
ATOM 819 C C . LEU A 1 102 ? 3.419 -8.017 2.830 1.00 51.06 102 LEU A C 1
ATOM 821 O O . LEU A 1 102 ? 2.322 -8.553 2.975 1.00 51.06 102 LEU A O 1
ATOM 825 N N . LYS A 1 103 ? 4.550 -8.736 2.788 1.00 50.00 103 LYS A N 1
ATOM 826 C CA . LYS A 1 103 ? 4.605 -10.202 2.978 1.00 50.00 103 LYS A CA 1
ATOM 827 C C . LYS A 1 103 ? 3.888 -10.675 4.253 1.00 50.00 103 LYS A C 1
ATOM 829 O O . LYS A 1 103 ? 3.533 -11.844 4.359 1.00 50.00 103 LYS A O 1
ATOM 834 N N . PHE A 1 104 ? 3.684 -9.768 5.210 1.00 42.22 104 PHE A N 1
ATOM 835 C CA . PHE A 1 104 ? 3.147 -10.031 6.540 1.00 42.22 104 PHE A CA 1
ATOM 836 C C . PHE A 1 104 ? 1.707 -10.555 6.562 1.00 42.22 104 PHE A C 1
ATOM 838 O O . PHE A 1 104 ? 1.386 -11.367 7.421 1.00 42.22 104 PHE A O 1
ATOM 845 N N . TYR A 1 105 ? 0.848 -10.144 5.626 1.00 42.50 105 TYR A N 1
ATOM 846 C CA . TYR A 1 105 ? -0.563 -10.560 5.632 1.00 42.50 105 TYR A CA 1
ATOM 847 C C . TYR A 1 105 ? -0.851 -11.792 4.777 1.00 42.50 105 TYR A C 1
ATOM 849 O O . TYR A 1 105 ? -2.014 -12.101 4.529 1.00 42.50 105 TYR A O 1
ATOM 857 N N . GLY A 1 106 ? 0.196 -12.498 4.326 1.00 43.06 106 GLY A N 1
ATOM 858 C CA . GLY A 1 106 ? 0.034 -13.672 3.475 1.00 43.06 106 GLY A CA 1
ATOM 859 C C . GLY A 1 106 ? -0.886 -13.359 2.306 1.00 43.06 106 GLY A C 1
ATOM 860 O O . GLY A 1 106 ? -1.757 -14.176 2.015 1.00 43.06 106 GLY A O 1
ATOM 861 N N . GLY A 1 107 ? -0.735 -12.148 1.734 1.00 41.97 107 GLY A N 1
ATOM 862 C CA . GLY A 1 107 ? -1.520 -11.661 0.612 1.00 41.97 107 GLY A CA 1
ATOM 863 C C . GLY A 1 107 ? -1.560 -12.792 -0.381 1.00 41.97 107 GLY A C 1
ATOM 864 O O . GLY A 1 107 ? -0.532 -13.135 -0.967 1.00 41.97 107 GLY A O 1
ATOM 865 N N . ARG A 1 108 ? -2.708 -13.477 -0.418 1.00 37.22 108 ARG A N 1
ATOM 866 C CA . ARG A 1 108 ? -2.904 -14.629 -1.275 1.00 37.22 108 ARG A CA 1
ATOM 867 C C . ARG A 1 108 ? -2.625 -14.027 -2.623 1.00 37.22 108 ARG A C 1
ATOM 869 O O . ARG A 1 108 ? -3.363 -13.126 -3.012 1.00 37.22 108 ARG A O 1
ATOM 876 N N . SER A 1 109 ? -1.513 -14.425 -3.239 1.00 43.22 109 SER A N 1
ATOM 877 C CA . SER A 1 109 ? -1.223 -14.096 -4.616 1.00 43.22 109 SER A CA 1
ATOM 878 C C . SER A 1 109 ? -2.509 -14.436 -5.331 1.00 43.22 109 SER A C 1
ATOM 880 O O . SER A 1 109 ? -2.815 -15.618 -5.513 1.00 43.22 109 SER A O 1
ATOM 882 N N . HIS A 1 110 ? -3.333 -13.430 -5.618 1.00 34.97 110 HIS A N 1
ATOM 883 C CA . HIS A 1 110 ? -4.398 -13.621 -6.556 1.00 34.97 110 HIS A CA 1
ATOM 884 C C . HIS A 1 110 ? -3.581 -13.901 -7.796 1.00 34.97 110 HIS A C 1
ATOM 886 O O . HIS A 1 110 ? -2.907 -13.027 -8.338 1.00 34.97 110 HIS A O 1
ATOM 892 N N . HIS A 1 111 ? -3.502 -15.190 -8.108 1.00 38.56 111 HIS A N 1
ATOM 893 C CA . HIS A 1 111 ? -2.996 -15.756 -9.331 1.00 38.56 111 HIS A CA 1
ATOM 894 C C . HIS A 1 111 ? -3.901 -15.239 -10.451 1.00 38.56 111 HIS A C 1
ATOM 896 O O . HIS A 1 111 ? -4.658 -15.963 -11.072 1.00 38.56 111 HIS A O 1
ATOM 902 N N . SER A 1 112 ? -3.858 -13.939 -10.677 1.00 34.12 112 SER A N 1
ATOM 903 C CA . SER A 1 112 ? -3.680 -13.404 -11.994 1.00 34.12 112 SER A CA 1
ATOM 904 C C . SER A 1 112 ? -2.154 -13.231 -12.048 1.00 34.12 112 SER A C 1
ATOM 906 O O . SER A 1 112 ? -1.623 -12.185 -11.731 1.00 34.12 112 SER A O 1
ATOM 908 N N . ALA A 1 113 ? -1.318 -14.228 -12.351 1.00 39.25 113 ALA A N 1
ATOM 909 C CA . ALA A 1 113 ? -1.348 -15.044 -13.567 1.00 39.25 113 ALA A CA 1
ATOM 910 C C . ALA A 1 113 ? -1.825 -14.284 -14.821 1.00 39.25 113 ALA A C 1
ATOM 912 O O . ALA A 1 113 ? -2.114 -14.891 -15.843 1.00 39.25 113 ALA A O 1
ATOM 913 N N . SER A 1 114 ? -1.872 -12.952 -14.782 1.00 38.66 114 SER A N 1
ATOM 914 C CA . SER A 1 114 ? -1.929 -12.139 -15.974 1.00 38.66 114 SER A CA 1
ATOM 915 C C . SER A 1 114 ? -0.496 -12.120 -16.505 1.00 38.66 114 SER A C 1
ATOM 917 O O . SER A 1 114 ? 0.421 -11.618 -15.851 1.00 38.66 114 SER A O 1
ATOM 919 N N . GLY A 1 115 ? -0.318 -12.684 -17.703 1.00 46.59 115 GLY A N 1
ATOM 920 C CA . GLY A 1 115 ? 0.935 -12.854 -18.456 1.00 46.59 115 GLY A CA 1
ATOM 921 C C . GLY A 1 115 ? 2.063 -11.806 -18.328 1.00 46.59 115 GLY A C 1
ATOM 922 O O . GLY A 1 115 ? 3.219 -12.227 -18.322 1.00 46.59 115 GLY A O 1
ATOM 923 N N . PRO A 1 116 ? 1.827 -10.491 -18.152 1.00 46.41 116 PRO A N 1
ATOM 924 C CA . PRO A 1 116 ? 2.886 -9.474 -18.186 1.00 46.41 116 PRO A CA 1
ATOM 925 C C . PRO A 1 116 ? 4.016 -9.586 -17.156 1.00 46.41 116 PRO A C 1
ATOM 927 O O . PRO A 1 116 ? 5.128 -9.173 -17.467 1.00 46.41 116 PRO A O 1
ATOM 930 N N . VAL A 1 117 ? 3.806 -10.122 -15.946 1.00 49.88 117 VAL A N 1
ATOM 931 C CA . VAL A 1 117 ? 4.904 -10.233 -14.953 1.00 49.88 117 VAL A CA 1
ATOM 932 C C . VAL A 1 117 ? 5.857 -11.382 -15.296 1.00 49.88 117 VAL A C 1
ATOM 934 O O . VAL A 1 117 ? 7.072 -11.243 -15.155 1.00 49.88 117 VAL A O 1
ATOM 937 N N . LEU A 1 118 ? 5.322 -12.502 -15.794 1.00 52.16 118 LEU A N 1
ATOM 938 C CA . LEU A 1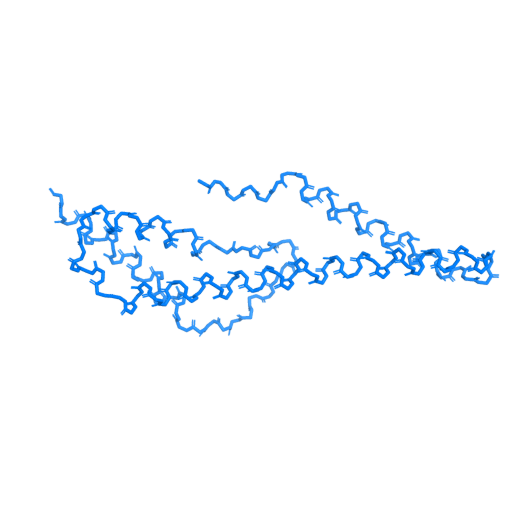 118 ? 6.116 -13.628 -16.297 1.00 52.16 118 LEU A CA 1
ATOM 939 C C . LEU A 1 118 ? 6.880 -13.230 -17.561 1.00 52.16 118 LEU A C 1
ATOM 941 O O . LEU A 1 118 ? 8.082 -13.467 -17.641 1.00 52.16 118 LEU A O 1
ATOM 945 N N . GLU A 1 119 ? 6.216 -12.535 -18.482 1.00 53.41 119 GLU A N 1
ATOM 946 C CA . GLU A 1 119 ? 6.810 -12.016 -19.716 1.00 53.41 119 GLU A CA 1
ATOM 947 C C . GLU A 1 119 ? 7.910 -10.982 -19.426 1.00 53.41 119 GLU A C 1
ATOM 949 O O . GLU A 1 119 ? 8.999 -11.037 -19.988 1.00 53.41 119 GLU A O 1
ATOM 954 N N . CYS A 1 120 ? 7.702 -10.098 -18.446 1.00 54.09 120 CYS A N 1
ATOM 955 C CA . CYS A 1 120 ? 8.720 -9.148 -18.004 1.00 54.09 120 CYS A CA 1
ATOM 956 C C . CYS A 1 120 ? 9.907 -9.833 -17.296 1.00 54.09 120 CYS A C 1
ATOM 958 O O . CYS A 1 120 ? 11.060 -9.416 -17.447 1.00 54.09 120 CYS A O 1
ATOM 960 N N . ARG A 1 121 ? 9.665 -10.916 -16.545 1.00 58.66 121 ARG A N 1
ATOM 961 C CA . ARG A 1 121 ? 10.726 -11.730 -15.929 1.00 58.66 121 ARG A CA 1
ATOM 962 C C . ARG A 1 121 ? 11.528 -12.500 -16.981 1.00 58.66 121 ARG A C 1
ATOM 964 O O . ARG A 1 121 ? 12.739 -12.629 -16.847 1.00 58.66 121 ARG A O 1
ATOM 971 N N . GLN A 1 122 ? 10.874 -12.968 -18.038 1.00 60.12 122 GLN A N 1
ATOM 972 C CA . GLN A 1 122 ? 11.511 -13.642 -19.166 1.00 60.12 122 GLN A CA 1
ATOM 973 C C . GLN A 1 122 ? 12.329 -12.653 -20.014 1.00 60.12 122 GLN A C 1
ATOM 975 O O . GLN A 1 122 ? 13.490 -12.925 -20.322 1.00 60.12 122 GLN A O 1
ATOM 980 N N . ASN A 1 123 ? 11.805 -11.448 -20.248 1.00 60.50 123 ASN A N 1
ATOM 981 C CA . ASN A 1 123 ? 12.521 -10.363 -20.923 1.00 60.50 123 ASN A CA 1
ATOM 982 C C . ASN A 1 123 ? 13.708 -9.846 -20.104 1.00 60.50 123 ASN A C 1
ATOM 984 O O . ASN A 1 123 ? 14.749 -9.538 -20.675 1.00 60.50 123 ASN A O 1
ATOM 988 N N . SER A 1 124 ? 13.621 -9.810 -18.768 1.00 60.59 124 SER A N 1
ATOM 989 C CA . SER A 1 124 ? 14.762 -9.428 -17.923 1.00 60.59 124 SER A CA 1
ATOM 990 C C . SER A 1 124 ? 15.871 -10.489 -17.893 1.00 60.59 124 SER A C 1
ATOM 992 O O . SER A 1 124 ? 17.031 -10.146 -17.650 1.00 60.59 124 SER A O 1
ATOM 994 N N . VAL A 1 125 ? 15.553 -11.758 -18.177 1.00 65.19 125 VAL A N 1
ATOM 995 C CA . VAL A 1 125 ? 16.540 -12.825 -18.417 1.00 65.19 125 VAL A CA 1
ATOM 996 C C . VAL A 1 125 ? 17.159 -12.684 -19.811 1.00 65.19 125 VAL A C 1
ATOM 998 O O . VAL A 1 125 ? 18.385 -12.697 -19.915 1.00 65.19 125 VAL A O 1
ATOM 1001 N N . GLN A 1 126 ? 16.358 -12.449 -20.855 1.00 62.94 126 GLN A N 1
ATOM 1002 C CA . GLN A 1 126 ? 16.863 -12.192 -22.213 1.00 62.94 126 GLN A CA 1
ATOM 1003 C C . GLN A 1 126 ? 17.767 -10.952 -22.274 1.00 62.94 126 GLN A C 1
ATOM 1005 O O . GLN A 1 126 ? 18.837 -10.997 -22.873 1.00 62.94 126 GLN A O 1
ATOM 1010 N N . LEU A 1 127 ? 17.407 -9.871 -21.578 1.00 62.62 127 LEU A N 1
ATOM 1011 C CA . LEU A 1 127 ? 18.237 -8.672 -21.434 1.00 62.62 127 LEU A CA 1
ATOM 1012 C C . LEU A 1 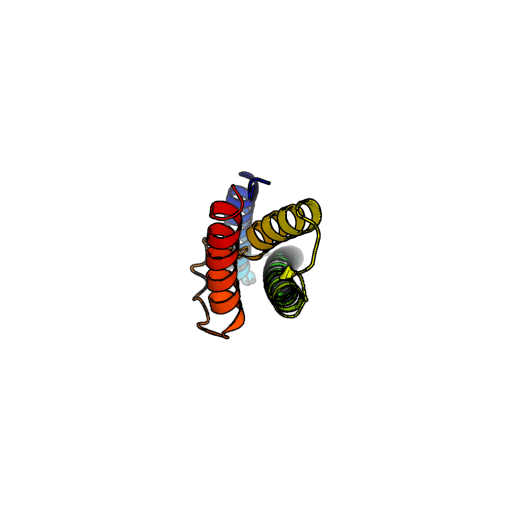127 ? 19.585 -8.952 -20.762 1.00 62.62 127 LEU A C 1
ATOM 1014 O O . LEU A 1 127 ? 20.591 -8.357 -21.141 1.00 62.62 127 LEU A O 1
ATOM 1018 N N . ARG A 1 128 ? 19.629 -9.847 -19.764 1.00 64.62 128 ARG A N 1
ATOM 1019 C CA . ARG A 1 128 ? 20.899 -10.260 -19.142 1.00 64.62 128 ARG A CA 1
ATOM 1020 C C . ARG A 1 128 ? 21.758 -11.071 -20.105 1.00 64.62 128 ARG A C 1
ATOM 1022 O O . ARG A 1 128 ? 22.966 -10.879 -20.102 1.00 64.62 128 ARG A O 1
ATOM 1029 N N . GLN A 1 129 ? 21.151 -11.940 -20.912 1.00 63.41 129 GLN A N 1
ATOM 1030 C CA . GLN A 1 129 ? 21.869 -12.743 -21.905 1.00 63.41 129 GLN A CA 1
ATOM 1031 C C . GLN A 1 129 ? 22.403 -11.889 -23.063 1.00 63.41 129 GLN A C 1
ATOM 1033 O O . GLN A 1 129 ? 23.560 -12.039 -23.435 1.00 63.41 129 GLN A O 1
ATOM 1038 N N . LEU A 1 130 ? 21.616 -10.937 -23.574 1.00 59.56 130 LEU A N 1
ATOM 1039 C CA . LEU A 1 130 ? 22.062 -9.999 -24.612 1.00 59.56 130 LEU A CA 1
ATOM 1040 C C . LEU A 1 130 ? 23.216 -9.115 -24.126 1.00 59.56 130 LEU A C 1
ATOM 1042 O O . LEU A 1 130 ? 24.192 -8.937 -24.842 1.00 59.56 130 LEU A O 1
ATOM 1046 N N . TYR A 1 131 ? 23.154 -8.627 -22.884 1.00 57.25 131 TYR A N 1
ATOM 1047 C CA . TYR A 1 131 ? 24.240 -7.829 -22.310 1.00 57.25 131 TYR A CA 1
ATOM 1048 C C . TYR A 1 131 ? 25.515 -8.648 -22.039 1.00 57.25 131 TYR A C 1
ATOM 1050 O O . TYR A 1 131 ? 26.609 -8.092 -22.084 1.00 57.25 131 TYR A O 1
ATOM 1058 N N . ALA A 1 132 ? 25.385 -9.948 -21.750 1.00 59.69 132 ALA A N 1
ATOM 1059 C CA . ALA A 1 132 ? 26.521 -10.852 -21.557 1.00 59.69 132 ALA A CA 1
ATOM 1060 C C . ALA A 1 132 ? 27.219 -11.232 -22.876 1.00 59.69 132 ALA A C 1
ATOM 1062 O O . ALA A 1 132 ? 28.394 -11.571 -22.847 1.00 59.69 132 ALA A O 1
ATOM 1063 N N . ASN A 1 133 ? 26.514 -11.149 -24.010 1.00 56.56 133 ASN A N 1
ATOM 1064 C CA . ASN A 1 133 ? 27.047 -11.458 -25.341 1.00 56.56 133 ASN A CA 1
ATOM 1065 C C . ASN A 1 133 ? 27.610 -10.226 -26.088 1.00 56.56 133 ASN A C 1
ATOM 1067 O O . ASN A 1 133 ? 28.235 -10.391 -27.128 1.00 56.56 133 ASN A O 1
ATOM 1071 N N . GLU A 1 134 ? 27.389 -9.003 -25.588 1.00 56.03 134 GLU A N 1
ATOM 1072 C CA . GLU A 1 134 ? 27.976 -7.746 -26.106 1.00 56.03 134 GLU A CA 1
ATOM 1073 C C . GLU A 1 134 ? 29.265 -7.324 -25.344 1.00 56.03 134 GLU A C 1
ATOM 1075 O O . GLU A 1 134 ? 29.632 -6.141 -25.336 1.00 56.03 134 GLU A O 1
ATOM 1080 N N . GLN A 1 135 ? 29.931 -8.261 -24.654 1.00 49.38 135 GLN A N 1
ATOM 1081 C CA . GLN A 1 135 ? 31.270 -8.108 -24.054 1.00 49.38 135 GLN A CA 1
ATOM 1082 C C . GLN A 1 135 ? 32.283 -8.974 -24.795 1.00 49.38 135 GLN A C 1
ATOM 1084 O O . GLN A 1 135 ? 33.426 -8.488 -24.940 1.00 49.38 135 GLN A O 1
#

Foldseek 3Di:
DPPPPPPVVVVVVVVLVVLLVVLVVVLVVVVVDDPVVVVVSVVSNVVSVVVVVVVVVVLVVLLVVLLVLLVVVVPDPCVPDDPVVLVVSLVSLVVSLDRSDDVVVVPPPPPVPVPSSVVSVVVSVVSVVVVVVVD

Secondary structure (DSSP, 8-state):
------TTHHHHHHHHHHHHHHHHHHHHTGGGS-HHHHHHHHHHHHHHHHHHHHHHHHHHHHHHHHHHHHHHHHTS-GGGS-HHHHHHHHHHHHHHTS--S-GGGT--------THHHHHHHHHHHHHHHHHH--

Radius of gyration: 22.37 Å; chains: 1; bounding box: 54×26×62 Å

Organism: Diaphorina citri (NCBI:txid121845)